Protein AF-A0A097GYG7-F1 (afdb_monomer_lite)

Structure (mmCIF, N/CA/C/O backbone):
data_AF-A0A097GYG7-F1
#
_entry.id   AF-A0A097GYG7-F1
#
loop_
_atom_site.group_PDB
_atom_site.id
_atom_site.type_symbol
_atom_site.label_atom_id
_atom_site.label_alt_id
_atom_site.label_comp_id
_atom_site.label_asym_id
_atom_site.label_entity_id
_atom_site.label_seq_id
_atom_site.pdbx_PDB_ins_code
_atom_site.Cartn_x
_atom_site.Cartn_y
_atom_site.Cartn_z
_atom_site.occupancy
_atom_site.B_iso_or_equiv
_atom_site.auth_seq_id
_atom_site.auth_comp_id
_atom_site.auth_asym_id
_atom_site.auth_atom_id
_atom_site.pdbx_PDB_model_num
ATOM 1 N N . LYS A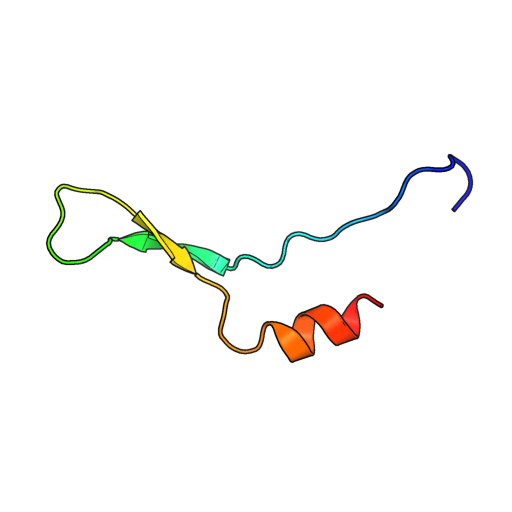 1 1 ? -10.895 4.095 24.651 1.00 60.94 1 LYS A N 1
ATOM 2 C CA . LYS A 1 1 ? -11.182 5.295 23.817 1.00 60.94 1 LYS A CA 1
ATOM 3 C C . LYS A 1 1 ? -11.380 6.513 24.732 1.00 60.94 1 LYS A C 1
ATOM 5 O O . LYS A 1 1 ? -12.463 7.069 24.774 1.00 60.94 1 LYS A O 1
ATOM 10 N N . GLU A 1 2 ? -10.365 6.912 25.501 1.00 63.78 2 GLU A N 1
ATOM 11 C CA . GLU A 1 2 ? -10.544 7.889 26.600 1.00 63.78 2 GLU A CA 1
ATOM 12 C C . GLU A 1 2 ? -10.128 9.325 26.264 1.00 63.78 2 GLU A C 1
ATOM 14 O O . GLU A 1 2 ? -10.470 10.244 26.994 1.00 63.78 2 GLU A O 1
ATOM 19 N N . LYS A 1 3 ? -9.438 9.554 25.141 1.00 76.88 3 LYS A N 1
ATOM 20 C CA . LYS A 1 3 ? -8.982 10.898 24.737 1.00 76.88 3 LYS A CA 1
ATOM 21 C C . LYS A 1 3 ? -9.780 11.515 23.582 1.00 76.88 3 LYS A C 1
ATOM 23 O O . LYS A 1 3 ? -9.321 12.477 22.983 1.00 76.88 3 LYS A O 1
ATOM 28 N N . GLY A 1 4 ? -10.922 10.931 23.204 1.00 85.56 4 GLY A N 1
ATOM 29 C CA . GLY A 1 4 ? -11.715 11.389 22.048 1.00 85.56 4 GLY A CA 1
ATOM 30 C C . GLY A 1 4 ? -11.020 11.244 20.683 1.00 85.56 4 GLY A C 1
ATOM 31 O O . GLY A 1 4 ? -11.539 11.713 19.678 1.00 85.56 4 GLY A O 1
ATOM 32 N N . MET A 1 5 ? -9.854 10.593 20.629 1.00 79.31 5 MET A N 1
ATOM 33 C CA . MET A 1 5 ? -9.083 10.395 19.401 1.00 79.31 5 MET A CA 1
ATOM 34 C C . MET A 1 5 ? -9.514 9.113 18.686 1.00 79.31 5 MET A C 1
ATOM 36 O O . MET A 1 5 ? -9.659 8.056 19.309 1.00 79.31 5 MET A O 1
ATOM 40 N N . VAL A 1 6 ? -9.682 9.211 17.368 1.00 85.31 6 VAL A N 1
ATOM 41 C CA . VAL A 1 6 ? -9.953 8.067 16.492 1.00 85.31 6 VAL A CA 1
ATOM 42 C C . VAL A 1 6 ? -8.632 7.366 16.187 1.00 85.31 6 VAL A C 1
ATOM 44 O O . VAL A 1 6 ? -7.700 7.983 15.678 1.00 85.31 6 VAL A O 1
ATOM 47 N N . VAL A 1 7 ? -8.546 6.076 16.509 1.00 87.00 7 VAL A N 1
ATOM 48 C CA . VAL A 1 7 ? -7.401 5.237 16.135 1.00 87.00 7 VAL A CA 1
ATOM 49 C C . VAL A 1 7 ? -7.614 4.769 14.700 1.00 87.00 7 VAL A C 1
ATOM 51 O O . VAL A 1 7 ? -8.659 4.203 14.390 1.00 87.00 7 VAL A O 1
ATOM 54 N N . GLY A 1 8 ? -6.635 5.021 13.835 1.00 89.00 8 GLY A N 1
ATOM 55 C CA . GLY A 1 8 ? -6.617 4.552 12.453 1.00 89.00 8 GLY A CA 1
ATOM 56 C C . GLY A 1 8 ? -5.405 3.666 12.191 1.00 89.00 8 GLY A C 1
ATOM 57 O O . GLY A 1 8 ? -4.406 3.741 12.907 1.00 89.00 8 GLY A O 1
ATOM 58 N N . ILE A 1 9 ? -5.493 2.840 11.149 1.00 90.50 9 ILE A N 1
ATOM 59 C CA . ILE A 1 9 ? -4.400 1.980 10.698 1.00 90.50 9 ILE A CA 1
ATOM 60 C C . ILE A 1 9 ? -4.092 2.232 9.224 1.00 90.50 9 ILE A C 1
ATOM 62 O O . ILE A 1 9 ? -4.985 2.364 8.389 1.00 90.50 9 ILE A O 1
ATOM 66 N N . LYS A 1 10 ? -2.799 2.305 8.913 1.00 88.06 10 LYS A N 1
ATOM 67 C CA . LYS A 1 10 ? -2.290 2.396 7.549 1.00 88.06 10 LYS A CA 1
ATOM 68 C C . LYS A 1 10 ? -2.293 1.001 6.918 1.00 88.06 10 LYS A C 1
ATOM 70 O O . LYS A 1 10 ? -1.772 0.064 7.514 1.00 88.06 10 LYS A O 1
ATOM 75 N N . LEU A 1 11 ? -2.875 0.872 5.725 1.00 88.44 11 LEU A N 1
ATOM 76 C CA . LEU A 1 11 ? -3.049 -0.418 5.038 1.00 88.44 11 LEU A CA 1
ATOM 77 C C . LEU A 1 11 ? -2.268 -0.546 3.724 1.00 88.44 11 LEU A C 1
ATOM 79 O O . LEU A 1 11 ? -2.405 -1.576 3.052 1.00 88.44 11 LEU A O 1
ATOM 83 N N . ASP A 1 12 ? -1.476 0.465 3.354 1.00 89.75 12 ASP A N 1
ATOM 84 C CA . ASP A 1 12 ? -0.563 0.353 2.218 1.00 89.75 12 ASP A CA 1
ATOM 85 C C . ASP A 1 12 ? 0.539 -0.683 2.489 1.00 89.75 12 ASP A C 1
ATOM 87 O O . ASP A 1 12 ? 0.908 -0.946 3.633 1.00 89.75 12 ASP A O 1
ATOM 91 N N . LYS A 1 13 ? 1.024 -1.314 1.419 1.00 89.88 13 LYS A N 1
ATOM 92 C CA . LYS A 1 13 ? 2.106 -2.309 1.442 1.00 89.88 13 LYS A CA 1
ATOM 93 C C . LYS A 1 13 ? 3.438 -1.708 0.966 1.00 89.88 13 LYS A C 1
ATOM 95 O O . LYS A 1 13 ? 4.323 -2.454 0.558 1.00 89.88 13 LYS A O 1
ATOM 100 N N . GLY A 1 14 ? 3.585 -0.382 1.006 1.00 91.25 14 GLY A N 1
ATOM 101 C CA . GLY A 1 14 ? 4.783 0.326 0.551 1.00 91.25 14 GLY A CA 1
ATOM 102 C C . GLY A 1 14 ? 4.783 0.698 -0.935 1.00 91.25 14 GLY A C 1
ATOM 103 O O . GLY A 1 14 ? 3.774 0.584 -1.631 1.00 91.25 14 GLY A O 1
ATOM 104 N N . THR A 1 15 ? 5.926 1.195 -1.407 1.00 92.81 15 THR A N 1
ATOM 105 C CA . THR A 1 15 ? 6.133 1.682 -2.777 1.00 92.81 15 THR A CA 1
ATOM 106 C C . THR A 1 15 ? 6.741 0.608 -3.679 1.00 92.81 15 THR A C 1
ATOM 108 O O . THR A 1 15 ? 7.522 -0.233 -3.239 1.00 92.81 15 THR A O 1
ATOM 111 N N . ALA A 1 16 ? 6.421 0.665 -4.968 1.00 92.44 16 ALA A N 1
ATOM 112 C CA . ALA A 1 16 ? 7.060 -0.110 -6.026 1.00 92.44 16 ALA A CA 1
ATOM 113 C C . ALA A 1 16 ? 7.427 0.813 -7.201 1.00 92.44 16 ALA A C 1
ATOM 115 O O . ALA A 1 16 ? 6.719 1.795 -7.423 1.00 92.44 16 ALA A O 1
ATOM 116 N N . PRO A 1 17 ? 8.497 0.536 -7.966 1.00 93.88 17 PRO A N 1
ATOM 117 C CA . PRO A 1 17 ? 8.832 1.316 -9.156 1.00 93.88 17 PRO A CA 1
ATOM 118 C C . PRO A 1 17 ? 7.695 1.308 -10.182 1.00 93.88 17 PRO A C 1
ATOM 120 O O . PRO A 1 17 ? 7.095 0.263 -10.443 1.00 93.88 17 PRO A O 1
ATOM 123 N N . LEU A 1 18 ? 7.410 2.465 -10.776 1.00 93.94 18 LEU A N 1
ATOM 124 C CA . LEU A 1 18 ? 6.436 2.583 -11.853 1.00 93.94 18 LEU A CA 1
ATOM 125 C C . LEU A 1 18 ? 7.127 2.319 -13.198 1.00 93.94 18 LEU A C 1
ATOM 127 O O . LEU A 1 18 ? 8.056 3.019 -13.594 1.00 93.94 18 LEU A O 1
ATOM 131 N N . ALA A 1 19 ? 6.695 1.269 -13.897 1.00 92.12 19 ALA A N 1
ATOM 132 C CA . ALA A 1 19 ? 7.289 0.892 -15.174 1.00 92.12 19 ALA A CA 1
ATOM 133 C C . ALA A 1 19 ? 7.036 1.967 -16.244 1.00 92.12 19 ALA A C 1
ATOM 135 O O . ALA A 1 19 ? 5.916 2.450 -16.397 1.00 92.12 19 ALA A O 1
ATOM 136 N N . GLY A 1 20 ? 8.073 2.304 -17.013 1.00 93.75 20 GLY A N 1
ATOM 137 C CA . GLY A 1 20 ? 7.980 3.283 -18.100 1.00 93.75 20 GLY A CA 1
ATOM 138 C C . GLY A 1 20 ? 8.142 4.743 -17.670 1.00 93.75 20 GLY A C 1
ATOM 139 O O . GLY A 1 20 ? 8.010 5.624 -18.515 1.00 93.75 20 GLY A O 1
ATOM 140 N N . THR A 1 21 ? 8.459 5.012 -16.401 1.00 93.69 21 THR A N 1
ATOM 141 C CA . THR A 1 21 ? 8.737 6.369 -15.911 1.00 93.69 21 THR A CA 1
ATOM 142 C C . THR A 1 21 ? 10.169 6.506 -15.398 1.00 93.69 21 THR A C 1
ATOM 144 O O . THR A 1 21 ? 10.883 5.522 -15.187 1.00 93.69 21 THR A O 1
ATOM 147 N N . ASN A 1 22 ? 10.623 7.748 -15.226 1.00 88.75 22 ASN A N 1
ATOM 148 C CA . ASN A 1 22 ? 11.977 8.037 -14.762 1.00 88.75 22 ASN A CA 1
ATOM 149 C C . ASN A 1 22 ? 12.049 8.030 -13.228 1.00 88.75 22 ASN A C 1
ATOM 151 O O . ASN A 1 22 ? 12.074 9.082 -12.592 1.00 88.75 22 ASN A O 1
ATOM 155 N N . GLY A 1 23 ? 12.068 6.832 -12.642 1.00 89.38 23 GLY A N 1
ATOM 156 C CA . GLY A 1 23 ? 12.293 6.659 -11.205 1.00 89.38 23 GLY A CA 1
ATOM 157 C C . GLY A 1 23 ? 11.098 7.019 -10.319 1.00 89.38 23 GLY A C 1
ATOM 158 O O . GLY A 1 23 ? 11.265 7.151 -9.107 1.00 89.38 23 GLY A O 1
ATOM 159 N N . GLU A 1 24 ? 9.899 7.164 -10.887 1.00 94.50 24 GLU A N 1
ATOM 160 C CA . GLU A 1 24 ? 8.692 7.344 -10.081 1.00 94.50 24 GLU A CA 1
ATOM 161 C C . GLU A 1 24 ? 8.254 6.018 -9.450 1.00 94.50 24 GLU A C 1
ATOM 163 O O . GLU A 1 24 ? 8.626 4.923 -9.883 1.00 94.50 24 GLU A O 1
ATOM 168 N N . THR A 1 25 ? 7.436 6.119 -8.404 1.00 95.12 25 THR A N 1
ATOM 169 C CA . THR A 1 25 ? 6.936 4.958 -7.667 1.00 95.12 25 THR A CA 1
ATOM 170 C C . THR A 1 25 ? 5.417 4.986 -7.561 1.00 95.12 25 THR A C 1
ATOM 172 O O . THR A 1 25 ? 4.787 6.038 -7.621 1.00 95.12 25 THR A O 1
ATOM 175 N N . THR A 1 26 ? 4.826 3.809 -7.400 1.00 92.19 26 THR A N 1
ATOM 176 C CA . THR A 1 26 ? 3.405 3.590 -7.140 1.00 92.19 26 THR A CA 1
ATOM 177 C C . THR A 1 26 ? 3.221 2.901 -5.790 1.00 92.19 26 THR A C 1
ATOM 179 O O . THR A 1 26 ? 4.098 2.163 -5.341 1.00 92.19 26 THR A O 1
ATOM 182 N N . ILE A 1 27 ? 2.089 3.130 -5.124 1.00 91.62 27 ILE A N 1
ATOM 183 C CA . ILE A 1 27 ? 1.775 2.529 -3.822 1.00 91.62 27 ILE A CA 1
ATOM 184 C C . ILE A 1 27 ? 1.070 1.190 -4.018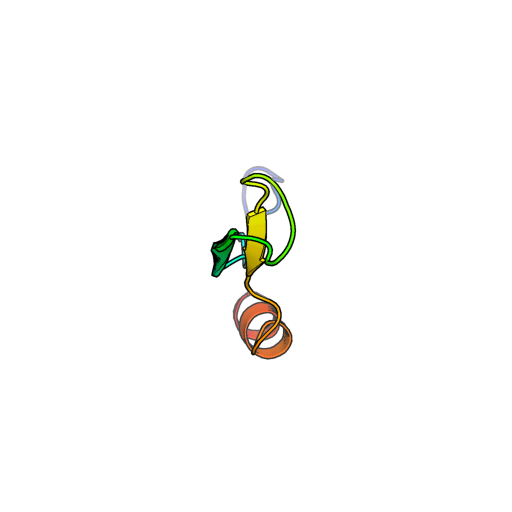 1.00 91.62 27 ILE A C 1
ATOM 186 O O . ILE A 1 27 ? 0.100 1.075 -4.763 1.00 91.62 27 ILE A O 1
ATOM 190 N N . GLN A 1 28 ? 1.549 0.177 -3.309 1.00 92.50 28 GLN A N 1
ATOM 191 C CA . GLN A 1 28 ? 0.985 -1.165 -3.290 1.00 92.50 28 GLN A CA 1
ATOM 192 C C . GLN A 1 28 ? -0.010 -1.322 -2.136 1.00 92.50 28 GLN A C 1
ATOM 194 O O . GLN A 1 28 ? 0.064 -0.624 -1.125 1.00 92.50 28 GLN A O 1
ATOM 199 N N . GLY A 1 29 ? -0.922 -2.291 -2.247 1.00 90.25 29 GLY A N 1
ATOM 200 C CA . GLY A 1 29 ? -1.801 -2.671 -1.134 1.00 90.25 29 GLY A CA 1
ATOM 201 C C . GLY A 1 29 ? -3.263 -2.924 -1.475 1.00 90.25 29 GLY A C 1
ATOM 202 O O . GLY A 1 29 ? -4.017 -3.256 -0.565 1.00 90.25 29 GLY A O 1
ATOM 203 N N . LEU A 1 30 ? -3.672 -2.820 -2.738 1.00 91.88 30 LEU A N 1
ATOM 204 C CA . LEU A 1 30 ? -5.062 -3.074 -3.134 1.00 91.88 30 LEU A CA 1
ATOM 205 C C . LEU A 1 30 ? -5.461 -4.550 -2.973 1.00 91.88 30 LEU A C 1
ATOM 207 O O . LEU A 1 30 ? -6.577 -4.838 -2.542 1.00 91.88 30 LEU A O 1
ATOM 211 N N . ASP A 1 31 ? -4.532 -5.480 -3.200 1.00 90.81 31 ASP A N 1
ATOM 212 C CA . ASP A 1 31 ? -4.797 -6.909 -3.028 1.00 90.81 31 ASP A CA 1
ATOM 213 C C . ASP A 1 31 ? -5.096 -7.248 -1.568 1.00 90.81 31 A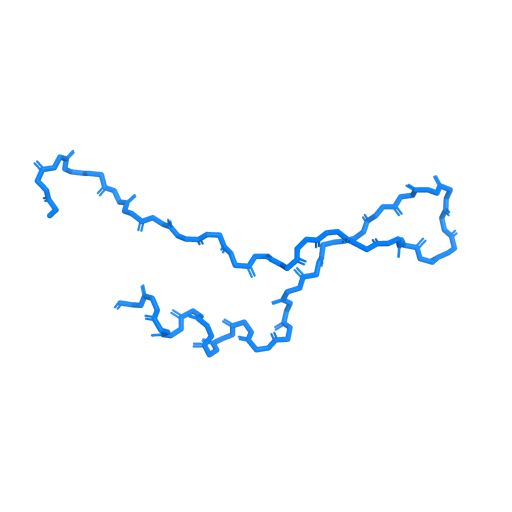SP A C 1
ATOM 215 O O . ASP A 1 31 ? -4.271 -7.021 -0.665 1.00 90.81 31 ASP A O 1
ATOM 219 N N . GLY A 1 32 ? -6.280 -7.812 -1.340 1.00 87.94 32 GLY A N 1
ATOM 220 C CA . GLY A 1 32 ? -6.768 -8.183 -0.017 1.00 87.94 32 GLY A CA 1
ATOM 221 C C . GLY A 1 32 ? -7.095 -6.985 0.882 1.00 87.94 32 GLY A C 1
ATOM 222 O O . GLY A 1 32 ? -7.027 -7.103 2.108 1.00 87.94 32 GLY A O 1
ATOM 223 N N . LEU A 1 33 ? -7.289 -5.784 0.315 1.00 91.56 33 LEU A N 1
ATOM 224 C CA . LEU A 1 33 ? -7.530 -4.570 1.102 1.00 91.56 33 LEU A CA 1
ATOM 225 C C . LEU A 1 33 ? -8.846 -4.657 1.877 1.00 91.56 33 LEU A C 1
ATOM 227 O O . LEU A 1 33 ? -8.880 -4.276 3.043 1.00 91.56 33 LEU A O 1
ATOM 231 N N . ALA A 1 34 ? -9.906 -5.181 1.260 1.00 88.56 34 ALA A N 1
ATOM 232 C CA . ALA A 1 34 ? -11.221 -5.294 1.886 1.00 88.56 34 ALA A CA 1
ATOM 233 C C . ALA A 1 34 ? -11.191 -6.213 3.118 1.00 88.56 34 ALA A C 1
ATOM 235 O O . ALA A 1 34 ? -11.714 -5.856 4.175 1.00 88.56 34 ALA A O 1
ATOM 236 N N . GLU A 1 35 ? -10.518 -7.356 3.009 1.00 90.19 35 GLU A N 1
ATOM 237 C CA . GLU A 1 35 ? -10.342 -8.332 4.081 1.00 90.19 35 GLU A CA 1
ATOM 238 C C . GLU A 1 35 ? -9.533 -7.735 5.232 1.00 90.19 35 GLU A C 1
ATOM 240 O O . GLU A 1 35 ? -9.920 -7.874 6.391 1.00 90.19 35 GLU A O 1
ATOM 245 N N . ARG A 1 36 ? -8.449 -7.006 4.930 1.00 88.31 36 ARG A N 1
ATOM 246 C CA . ARG A 1 36 ? -7.674 -6.300 5.960 1.00 88.31 36 ARG A CA 1
ATOM 247 C C . ARG A 1 36 ? -8.500 -5.208 6.628 1.00 88.31 36 ARG A C 1
ATOM 249 O O . ARG A 1 36 ? -8.529 -5.152 7.848 1.00 88.31 36 ARG A O 1
ATOM 256 N N . CYS A 1 37 ? -9.226 -4.387 5.869 1.00 89.31 37 CYS A N 1
ATOM 257 C CA . CYS A 1 37 ? -10.129 -3.378 6.431 1.00 89.31 37 CYS A CA 1
ATOM 258 C C . CYS A 1 37 ? -11.156 -3.996 7.391 1.00 89.31 37 CYS A C 1
ATOM 260 O O . CYS A 1 37 ? -11.469 -3.399 8.418 1.00 89.31 37 CYS A O 1
ATOM 262 N N . ALA A 1 38 ? -11.672 -5.189 7.080 1.00 88.75 38 ALA A N 1
ATOM 263 C CA . ALA A 1 38 ? -12.637 -5.881 7.928 1.00 88.75 38 ALA A CA 1
ATOM 264 C C . ALA A 1 38 ? -12.047 -6.344 9.273 1.00 88.75 38 ALA A C 1
ATOM 266 O O . ALA A 1 38 ? -12.779 -6.382 10.257 1.00 88.75 38 ALA A O 1
ATOM 267 N N . GLN A 1 39 ? -10.745 -6.642 9.337 1.00 88.44 39 GLN A N 1
ATOM 268 C CA . GLN A 1 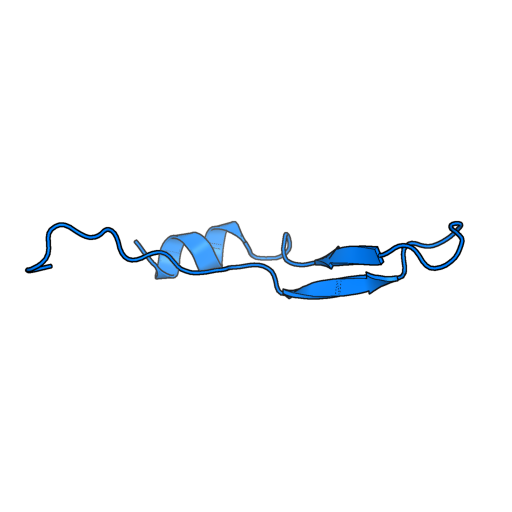39 ? -10.059 -7.047 10.575 1.00 88.44 39 GLN A CA 1
ATOM 269 C C . GLN A 1 39 ? -9.888 -5.902 11.584 1.00 88.44 39 GLN A C 1
ATOM 271 O O . GLN A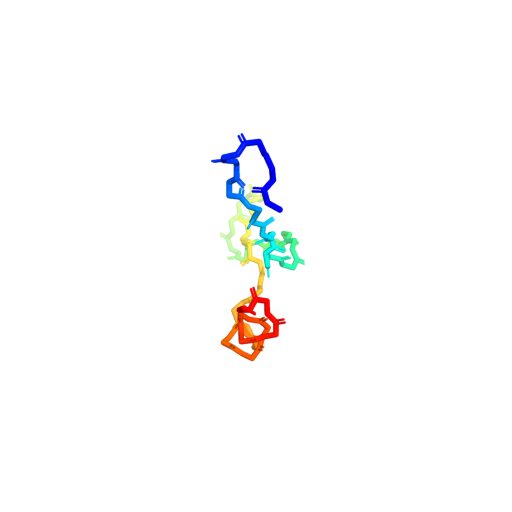 1 39 ? -9.653 -6.164 12.760 1.00 88.44 39 GLN A O 1
ATOM 276 N N . TYR A 1 40 ? -9.999 -4.646 11.140 1.00 83.06 40 TYR A N 1
ATOM 277 C CA . TYR A 1 40 ? -9.759 -3.457 11.966 1.00 83.06 40 TYR A CA 1
ATOM 278 C C . TYR A 1 40 ? -11.036 -2.658 12.282 1.00 83.06 40 TYR A C 1
ATOM 280 O O . TYR A 1 40 ? -10.941 -1.486 12.651 1.00 83.06 40 TYR A O 1
ATOM 288 N N . LYS A 1 41 ? -12.217 -3.272 12.111 1.00 67.25 41 LYS A N 1
ATOM 289 C CA . LYS A 1 41 ? -13.518 -2.693 12.489 1.00 67.25 41 LYS A CA 1
ATOM 290 C C . LYS A 1 41 ? -13.781 -2.746 13.992 1.00 67.25 41 LYS A C 1
ATOM 292 O O . LYS A 1 41 ? -13.415 -3.758 14.624 1.00 67.25 41 LYS A O 1
#

Radius of gyration: 15.08 Å; chains: 1; bounding box: 26×20×45 Å

Sequence (41 aa):
KEKGMVVGIKLDKGTAPLAGTNGETTIQGLDGLAERCAQYK

Foldseek 3Di:
DPPPDDDDDDQWPDWDADPPDDRDIDIHGPVCNVVVVVVVD

pLDDT: mean 87.77, std 7.65, range [60.94, 95.12]

Or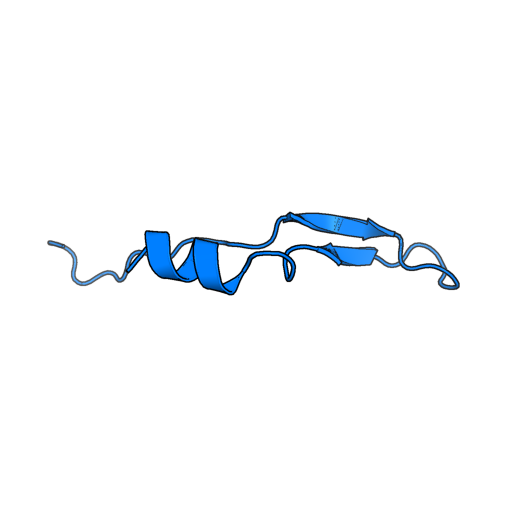ganism: Geospiza pauper (NCBI:txid93066)

InterPro domains:
  IPR000741 Fructose-bisphosphate aldolase, class-I [PF00274] (1-41)
  IPR000741 Fructose-bisphosphate aldolase, class-I [PTHR11627] (1-41)
  IPR013785 Aldolase-type TIM barrel [G3DSA:3.20.20.70] (1-41)

Secondary structure (DSSP, 8-state):
--SSPPP-------EEEPTTSSS-EEE---TTHHHHHHHT-